Protein AF-A0A3D3SD90-F1 (afdb_monomer_lite)

Radius of gyration: 14.95 Å; chains: 1; bounding box: 35×36×36 Å

Sequence (95 aa):
DCAICSKPIFDLSGAVADKESGEPVHFECALERVTAAEILEPGEKVVYLGAGNFGVVGFKNDKDGAFVVKRRIRWEKEGEKQAWRKEISSFITKI

Secondary structure (DSSP, 8-state):
--TTT----S-TTT-EE-TTT--EE-HHHHHHHHHHHS---TTEEEEEEETTEEEEEEES-TTT--EEEEEEEE-S-TT---GGGTTGGGSS---

Structure (mmCIF, N/CA/C/O backbone):
data_AF-A0A3D3SD90-F1
#
_entry.id   AF-A0A3D3SD90-F1
#
loop_
_atom_site.group_PDB
_atom_site.id
_atom_site.type_symbol
_atom_site.label_atom_id
_atom_site.label_alt_id
_atom_site.label_comp_id
_atom_site.label_asym_id
_atom_site.label_entity_id
_atom_site.label_seq_id
_atom_site.pdbx_PDB_ins_code
_atom_site.Cartn_x
_atom_site.Cartn_y
_atom_site.Cartn_z
_atom_site.occupancy
_atom_site.B_iso_or_equiv
_atom_site.auth_seq_id
_atom_site.auth_comp_id
_atom_site.auth_asym_id
_atom_site.auth_atom_id
_atom_site.pdbx_PDB_model_num
ATOM 1 N N . ASP A 1 1 ? -4.221 -0.701 18.066 1.00 77.75 1 ASP A N 1
ATOM 2 C CA . ASP A 1 1 ? -2.778 -0.983 17.878 1.00 77.75 1 ASP A CA 1
ATOM 3 C C . ASP A 1 1 ? -2.588 -1.730 16.563 1.00 77.75 1 ASP A C 1
ATOM 5 O O . ASP A 1 1 ? -3.568 -2.249 16.048 1.00 77.75 1 ASP A O 1
ATOM 9 N N . CYS A 1 2 ? -1.387 -1.745 15.983 1.00 82.38 2 CYS A N 1
ATOM 10 C CA . CYS A 1 2 ? -1.125 -2.396 14.696 1.00 82.38 2 CYS A CA 1
ATOM 11 C C . CYS A 1 2 ? -1.202 -3.921 14.811 1.00 82.38 2 CYS A C 1
ATOM 13 O O . CYS A 1 2 ? -0.432 -4.502 15.571 1.00 82.38 2 CYS A O 1
ATOM 15 N N . ALA A 1 3 ? -2.029 -4.580 13.997 1.00 82.19 3 ALA A N 1
ATOM 16 C CA . ALA A 1 3 ? -2.148 -6.044 14.021 1.00 82.19 3 ALA A CA 1
ATOM 17 C C . ALA A 1 3 ? -0.871 -6.797 13.577 1.00 82.19 3 ALA A C 1
ATOM 19 O O . ALA A 1 3 ? -0.690 -7.955 13.937 1.00 82.19 3 ALA A O 1
ATOM 20 N N . ILE A 1 4 ? 0.048 -6.150 12.842 1.00 82.56 4 ILE A N 1
ATOM 21 C CA . ILE A 1 4 ? 1.299 -6.782 12.370 1.00 82.56 4 ILE A CA 1
ATOM 22 C C . ILE A 1 4 ? 2.444 -6.610 13.372 1.00 82.56 4 ILE A C 1
ATOM 24 O O . ILE A 1 4 ? 3.135 -7.568 13.701 1.00 82.56 4 ILE A O 1
ATOM 28 N N . CYS A 1 5 ? 2.689 -5.380 13.830 1.00 83.56 5 CYS A N 1
ATOM 29 C CA . CYS A 1 5 ? 3.846 -5.072 14.678 1.00 83.56 5 CYS A CA 1
ATOM 30 C C . CYS A 1 5 ? 3.490 -4.826 16.147 1.00 83.56 5 CYS A C 1
ATOM 32 O O . CYS A 1 5 ? 4.380 -4.517 16.936 1.00 83.56 5 CYS A O 1
ATOM 34 N N . SER A 1 6 ? 2.203 -4.900 16.504 1.00 81.94 6 SER A N 1
ATOM 35 C CA . SER A 1 6 ? 1.657 -4.624 17.843 1.00 81.94 6 SER A CA 1
ATOM 36 C C . SER A 1 6 ? 2.039 -3.259 18.426 1.00 81.94 6 SER A C 1
ATOM 38 O O . SER A 1 6 ? 1.890 -3.031 19.623 1.00 81.94 6 SER A O 1
ATOM 40 N N . LYS A 1 7 ? 2.520 -2.326 17.594 1.00 84.44 7 LYS A N 1
ATOM 41 C CA . LYS A 1 7 ? 2.824 -0.949 17.999 1.00 84.44 7 LYS A CA 1
ATOM 42 C C . LYS A 1 7 ? 1.576 -0.068 17.905 1.00 84.44 7 LYS A C 1
ATOM 44 O O . LYS A 1 7 ? 0.764 -0.285 16.999 1.00 84.44 7 LYS A O 1
ATOM 49 N N . PRO A 1 8 ? 1.435 0.948 18.769 1.00 80.88 8 PRO A N 1
ATOM 50 C CA . PRO A 1 8 ? 0.343 1.907 18.664 1.00 80.88 8 PRO A CA 1
ATOM 51 C C . PRO A 1 8 ? 0.416 2.652 17.328 1.00 80.88 8 PRO A C 1
ATOM 53 O O . PRO A 1 8 ? 1.484 3.107 16.918 1.00 80.88 8 PRO A O 1
ATOM 56 N N . ILE A 1 9 ? -0.729 2.761 16.652 1.00 80.50 9 ILE A N 1
ATOM 57 C CA . ILE A 1 9 ? -0.869 3.550 15.427 1.00 80.50 9 ILE A CA 1
ATOM 58 C C . ILE A 1 9 ? -1.261 4.958 15.854 1.00 80.50 9 ILE A C 1
ATOM 60 O O . ILE A 1 9 ? -2.386 5.180 16.294 1.00 80.50 9 ILE A O 1
ATOM 64 N N . PHE A 1 10 ? -0.328 5.898 15.738 1.00 77.44 10 PHE A N 1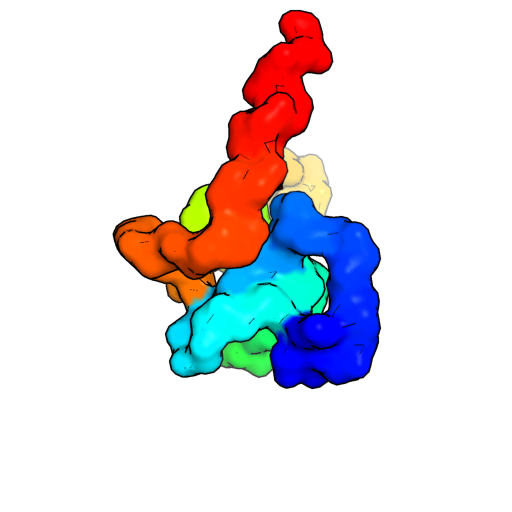
ATOM 65 C CA . PHE A 1 10 ? -0.599 7.311 16.015 1.00 77.44 10 PHE A CA 1
ATOM 66 C C . PHE A 1 10 ? -1.333 7.986 14.856 1.00 77.44 10 PHE A C 1
ATOM 68 O O . PHE A 1 10 ? -2.175 8.849 15.080 1.00 77.44 10 PHE A O 1
ATOM 75 N N . ASP A 1 11 ? -1.036 7.559 13.628 1.00 68.94 11 ASP A N 1
ATOM 76 C CA . ASP A 1 11 ? -1.617 8.103 12.407 1.00 68.94 11 ASP A CA 1
ATOM 77 C C . ASP A 1 11 ? -2.516 7.055 11.742 1.00 68.94 11 ASP A C 1
ATOM 79 O O . ASP A 1 11 ? -2.091 6.263 10.899 1.00 68.94 11 ASP A O 1
ATOM 83 N N . LEU A 1 12 ? -3.781 7.010 12.170 1.00 71.75 12 LEU A N 1
ATOM 84 C CA . LEU A 1 12 ? -4.784 6.139 11.548 1.00 71.75 12 LEU A CA 1
ATOM 85 C C . LEU A 1 12 ? -5.094 6.576 10.108 1.00 71.75 12 LEU A C 1
ATOM 87 O O . LEU A 1 12 ? -5.526 5.748 9.311 1.00 71.75 12 LEU A O 1
ATOM 91 N N . SER A 1 13 ? -4.828 7.841 9.758 1.00 68.50 13 SER A N 1
ATOM 92 C CA . SER A 1 13 ? -4.968 8.401 8.407 1.00 68.50 13 SER A CA 1
ATOM 93 C C . SER A 1 13 ? -4.162 7.663 7.350 1.00 68.50 13 SER A C 1
ATOM 95 O O . SER A 1 13 ? -4.688 7.365 6.277 1.00 68.50 13 SER A O 1
ATOM 97 N N . GLY A 1 14 ? -2.909 7.345 7.663 1.00 68.25 14 GLY A N 1
ATOM 98 C CA . GLY A 1 14 ? -2.044 6.525 6.828 1.00 68.25 14 GLY A CA 1
ATOM 99 C C . GLY A 1 14 ? -2.251 5.023 7.012 1.00 68.25 14 GLY A C 1
ATOM 100 O O . GLY A 1 14 ? -1.716 4.246 6.227 1.00 68.25 14 GLY A O 1
ATOM 101 N N . ALA A 1 15 ? -3.004 4.581 8.020 1.00 79.06 15 ALA A N 1
ATOM 102 C CA . ALA A 1 15 ? -3.184 3.160 8.287 1.00 79.06 15 ALA A CA 1
ATOM 103 C C . ALA A 1 15 ? -4.045 2.465 7.220 1.00 79.06 15 ALA A C 1
ATOM 105 O O . ALA A 1 15 ? -4.959 3.032 6.602 1.00 79.06 15 ALA A O 1
ATOM 106 N N . VAL A 1 16 ? -3.756 1.186 7.012 1.00 78.69 16 VAL A N 1
ATOM 107 C CA . VAL A 1 16 ? -4.489 0.318 6.085 1.00 78.69 16 VAL A CA 1
ATOM 108 C C . VAL A 1 16 ? -5.140 -0.816 6.861 1.00 78.69 16 VAL A C 1
ATOM 110 O O . VAL A 1 16 ? -4.666 -1.180 7.932 1.00 78.69 16 VAL A O 1
ATOM 113 N N . ALA A 1 17 ? -6.259 -1.338 6.369 1.00 78.69 17 ALA A N 1
ATOM 114 C CA . ALA A 1 17 ? -6.885 -2.503 6.976 1.00 78.69 17 ALA A CA 1
ATOM 115 C C . ALA A 1 17 ? -6.093 -3.754 6.622 1.00 78.69 17 ALA A C 1
ATOM 117 O O . ALA A 1 17 ? -5.668 -3.918 5.477 1.00 78.69 17 ALA A O 1
ATOM 118 N N . ASP A 1 18 ? -5.909 -4.641 7.588 1.00 78.88 18 ASP A N 1
ATOM 119 C CA . ASP A 1 18 ? -5.440 -5.985 7.309 1.00 78.88 18 ASP A CA 1
ATOM 120 C C . ASP A 1 18 ? -6.470 -6.740 6.452 1.00 78.88 18 ASP A C 1
ATOM 122 O O . ASP A 1 18 ? -7.679 -6.625 6.662 1.00 78.88 18 ASP A O 1
ATOM 126 N N . LYS A 1 19 ? -5.998 -7.510 5.466 1.00 70.44 19 LYS A N 1
ATOM 127 C CA . LYS A 1 19 ? -6.869 -8.245 4.536 1.00 70.44 19 LYS A CA 1
ATOM 128 C C . LYS A 1 19 ? -7.571 -9.441 5.196 1.00 70.44 19 LYS A C 1
ATOM 130 O O . LYS A 1 19 ? -8.602 -9.881 4.688 1.00 70.44 19 LYS A O 1
ATOM 135 N N . GLU A 1 20 ? -6.998 -9.997 6.261 1.00 68.56 20 GLU A N 1
ATOM 136 C CA . GLU A 1 20 ? -7.490 -11.196 6.945 1.00 68.56 20 GLU A CA 1
ATOM 137 C C . GLU A 1 20 ? -8.384 -10.825 8.135 1.00 68.56 20 GLU A C 1
ATOM 139 O O . GLU A 1 20 ? -9.495 -11.341 8.243 1.00 68.56 20 GLU A O 1
ATOM 144 N N . SER A 1 21 ? -7.937 -9.891 8.980 1.00 70.69 21 SER A N 1
ATOM 145 C CA . SER A 1 21 ? -8.660 -9.474 10.192 1.00 70.69 21 SER A CA 1
ATOM 146 C C . SER A 1 21 ? -9.476 -8.186 10.037 1.00 70.69 21 SER A C 1
ATOM 148 O O . SER A 1 21 ? -10.382 -7.938 10.830 1.00 70.69 21 SER A O 1
ATOM 150 N N . GLY A 1 22 ? -9.164 -7.321 9.066 1.00 72.81 22 GLY A N 1
ATOM 151 C CA . GLY A 1 22 ? -9.780 -5.990 8.951 1.00 72.81 22 GLY A CA 1
ATOM 152 C C . GLY A 1 22 ? -9.274 -4.954 9.968 1.00 72.81 22 GLY A C 1
ATOM 153 O O . GLY A 1 22 ? -9.689 -3.792 9.952 1.00 72.81 22 GLY A O 1
ATOM 154 N N . GLU A 1 23 ? -8.356 -5.353 10.845 1.00 78.88 23 GLU A N 1
ATOM 155 C CA . GLU A 1 23 ? -7.758 -4.500 11.869 1.00 78.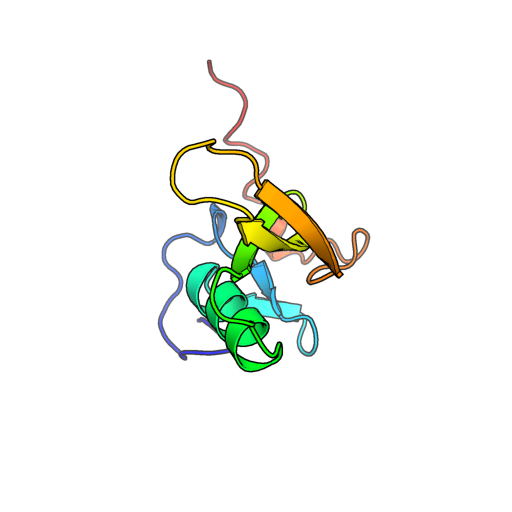88 23 GLU A CA 1
ATOM 156 C C . GLU A 1 23 ? -6.823 -3.445 11.261 1.00 78.88 23 GLU A C 1
ATOM 158 O O . GLU A 1 23 ? -6.239 -3.669 10.198 1.00 78.88 23 GLU A O 1
ATOM 163 N N . PRO A 1 24 ? -6.651 -2.282 11.911 1.00 79.88 24 PRO A N 1
ATOM 164 C CA . PRO A 1 24 ? -5.742 -1.262 11.418 1.00 79.88 24 PRO A CA 1
ATOM 165 C C . PRO A 1 24 ? -4.294 -1.748 11.541 1.00 79.88 24 PRO A C 1
ATOM 167 O O . PRO A 1 24 ? -3.835 -2.182 12.600 1.00 79.88 24 PRO A O 1
ATOM 170 N N . VAL A 1 25 ? -3.548 -1.635 10.450 1.00 83.94 25 VAL A N 1
ATOM 171 C CA . VAL A 1 25 ? -2.113 -1.903 10.391 1.00 83.94 25 VAL A CA 1
ATOM 172 C C . VAL A 1 25 ? -1.383 -0.697 9.822 1.00 83.94 25 VAL A C 1
ATOM 174 O O . VAL A 1 25 ? -1.929 0.084 9.038 1.00 83.94 25 VAL A O 1
ATOM 177 N N . HIS A 1 26 ? -0.121 -0.532 10.214 1.00 86.38 26 HIS A N 1
ATOM 178 C CA . HIS A 1 26 ? 0.723 0.488 9.607 1.00 86.38 26 HIS A CA 1
ATOM 179 C C . HIS A 1 26 ? 0.861 0.227 8.107 1.00 86.38 26 HIS A C 1
ATOM 181 O O . HIS A 1 26 ? 1.049 -0.914 7.680 1.00 86.38 26 HIS A O 1
ATOM 187 N N . PHE A 1 27 ? 0.836 1.303 7.325 1.00 81.31 27 PHE A N 1
ATOM 188 C CA . PHE A 1 27 ? 1.118 1.263 5.896 1.00 81.31 27 PHE A CA 1
ATOM 189 C C . PHE A 1 27 ? 2.433 0.546 5.580 1.00 81.31 27 PHE A C 1
ATOM 191 O O . PHE A 1 27 ? 2.482 -0.313 4.706 1.00 81.31 27 PHE A O 1
ATOM 198 N N . GLU A 1 28 ? 3.483 0.873 6.335 1.00 82.62 28 GLU A N 1
ATOM 199 C CA . GLU A 1 28 ? 4.808 0.267 6.204 1.00 82.62 28 GLU A CA 1
ATOM 200 C C . GLU A 1 28 ? 4.758 -1.236 6.485 1.00 82.62 28 GLU A C 1
ATOM 202 O O . GLU A 1 28 ? 5.273 -2.023 5.699 1.00 82.62 28 GLU A O 1
ATOM 207 N N . CYS A 1 29 ? 4.051 -1.656 7.539 1.00 86.06 29 CYS A N 1
ATOM 208 C CA . CYS A 1 29 ? 3.899 -3.073 7.862 1.00 86.06 29 CYS A CA 1
ATOM 209 C C . CYS A 1 29 ? 3.142 -3.837 6.772 1.00 86.06 29 CYS A C 1
ATOM 211 O O . CYS A 1 29 ? 3.529 -4.951 6.434 1.00 86.06 29 CYS A O 1
ATOM 213 N N . ALA A 1 30 ? 2.083 -3.255 6.207 1.00 83.81 30 ALA A N 1
ATOM 214 C CA . ALA A 1 30 ? 1.378 -3.861 5.082 1.00 83.81 30 ALA A CA 1
ATOM 215 C C . ALA A 1 30 ? 2.269 -3.935 3.834 1.00 83.81 30 ALA A C 1
ATOM 217 O O . ALA A 1 30 ? 2.315 -4.973 3.179 1.00 83.81 30 ALA A O 1
ATOM 218 N N . LEU A 1 31 ? 3.029 -2.877 3.534 1.00 83.81 31 LEU A N 1
ATOM 219 C CA . LEU A 1 31 ? 3.986 -2.858 2.427 1.00 83.81 31 LEU A CA 1
ATOM 220 C C . LEU A 1 31 ? 5.045 -3.955 2.583 1.00 83.81 31 LEU A C 1
ATOM 222 O O . LEU A 1 31 ? 5.299 -4.698 1.634 1.00 83.81 31 LEU A O 1
ATOM 226 N N . GLU A 1 32 ? 5.637 -4.083 3.769 1.00 85.44 32 GLU A N 1
ATOM 227 C CA . GLU A 1 32 ? 6.599 -5.139 4.085 1.00 85.44 32 GLU A CA 1
ATOM 228 C C . GLU A 1 32 ? 5.956 -6.520 4.006 1.00 85.44 32 GLU A C 1
ATOM 230 O O . GLU A 1 32 ? 6.549 -7.439 3.453 1.00 85.44 32 GLU A O 1
ATOM 235 N N . ARG A 1 33 ? 4.718 -6.673 4.483 1.00 85.38 33 ARG A N 1
ATOM 236 C CA . ARG A 1 33 ? 3.984 -7.940 4.417 1.00 85.38 33 ARG A CA 1
ATOM 237 C C . ARG A 1 33 ? 3.726 -8.370 2.977 1.00 85.38 33 ARG A C 1
ATOM 239 O O . ARG A 1 33 ? 3.929 -9.537 2.657 1.00 85.38 33 ARG A O 1
ATOM 246 N N . VAL A 1 34 ? 3.325 -7.440 2.111 1.00 84.19 34 VAL A N 1
ATOM 247 C CA . VAL A 1 34 ? 3.160 -7.677 0.668 1.00 84.19 34 VAL A CA 1
ATOM 248 C C . VAL A 1 34 ? 4.503 -8.004 0.024 1.00 84.19 34 VAL A C 1
ATOM 250 O O . VAL A 1 34 ? 4.594 -8.943 -0.757 1.00 84.19 34 VAL A O 1
ATOM 253 N N . THR A 1 35 ? 5.550 -7.267 0.387 1.00 84.94 35 THR A N 1
ATOM 254 C CA . THR A 1 35 ? 6.916 -7.479 -0.109 1.00 84.94 35 THR A CA 1
ATOM 255 C C . THR A 1 35 ? 7.483 -8.831 0.310 1.00 84.94 35 THR A C 1
ATOM 257 O O . THR A 1 35 ? 8.181 -9.455 -0.470 1.00 84.94 35 THR A O 1
ATOM 260 N N . ALA A 1 36 ? 7.175 -9.297 1.519 1.00 84.56 36 ALA A N 1
ATOM 261 C CA . ALA A 1 36 ? 7.607 -10.591 2.034 1.00 84.56 36 ALA A CA 1
ATOM 262 C C . ALA A 1 36 ? 6.763 -11.756 1.492 1.00 84.56 36 ALA A C 1
ATOM 264 O O . ALA A 1 36 ? 7.243 -12.885 1.434 1.00 84.56 36 ALA A O 1
ATOM 265 N N . ALA A 1 37 ? 5.500 -11.501 1.139 1.00 84.25 37 ALA A N 1
ATOM 266 C CA . ALA A 1 37 ? 4.623 -12.489 0.515 1.00 84.25 37 ALA A CA 1
ATOM 267 C C . ALA A 1 37 ? 4.911 -12.663 -0.985 1.00 84.25 37 ALA A C 1
ATOM 269 O O . ALA A 1 37 ? 4.719 -13.753 -1.522 1.00 84.25 37 ALA A O 1
ATOM 270 N N . GLU A 1 38 ? 5.366 -11.606 -1.658 1.00 79.62 38 GLU A N 1
ATOM 271 C CA . GLU A 1 38 ? 5.763 -11.645 -3.061 1.00 79.62 38 GLU A CA 1
ATOM 272 C C . GLU A 1 38 ? 7.254 -11.944 -3.223 1.00 79.62 38 GLU A C 1
ATOM 274 O O . GLU A 1 38 ? 8.096 -11.542 -2.429 1.00 79.62 38 GLU A O 1
ATOM 279 N N . ILE A 1 39 ? 7.599 -12.621 -4.314 1.00 78.19 39 ILE A N 1
ATOM 280 C CA . ILE A 1 39 ? 8.993 -12.840 -4.695 1.00 78.19 39 ILE A CA 1
ATOM 281 C C . ILE A 1 39 ? 9.378 -11.705 -5.637 1.00 78.19 39 ILE A C 1
ATOM 283 O O . ILE A 1 39 ? 8.927 -11.683 -6.780 1.00 78.19 39 ILE A O 1
ATOM 287 N N . LEU A 1 40 ? 10.177 -10.762 -5.142 1.00 80.56 40 LEU A N 1
ATOM 288 C CA . LEU A 1 40 ? 10.740 -9.687 -5.955 1.00 80.56 40 LEU A CA 1
ATOM 289 C C . LEU A 1 40 ? 12.005 -10.173 -6.672 1.00 80.56 40 LEU A C 1
ATOM 291 O O . LEU A 1 40 ? 12.955 -10.638 -6.041 1.00 80.56 40 LEU A O 1
ATOM 295 N N . GLU A 1 41 ? 12.030 -10.031 -7.990 1.00 79.25 41 GLU A N 1
ATOM 296 C CA . GLU A 1 41 ? 13.222 -10.194 -8.818 1.00 79.25 41 GLU A CA 1
ATOM 297 C C . GLU A 1 41 ? 14.171 -8.983 -8.658 1.00 79.25 41 GLU A C 1
ATOM 299 O O . GLU A 1 41 ? 13.733 -7.877 -8.315 1.00 79.25 41 GLU A O 1
ATOM 304 N N . PRO A 1 42 ? 15.484 -9.132 -8.920 1.00 75.00 42 PRO A N 1
ATOM 305 C CA . PRO A 1 42 ? 16.408 -8.000 -8.918 1.00 75.00 42 PRO A CA 1
ATOM 306 C C . PRO A 1 42 ? 15.977 -6.932 -9.937 1.00 75.00 42 PRO A C 1
ATOM 308 O O . PRO A 1 42 ? 15.965 -7.170 -11.143 1.00 75.00 42 PRO A O 1
ATOM 311 N N . GLY A 1 43 ? 15.622 -5.746 -9.430 1.00 78.62 43 GLY A N 1
ATOM 312 C CA . GLY A 1 43 ? 15.049 -4.640 -10.208 1.00 78.62 43 GLY A CA 1
ATOM 313 C C . GLY A 1 43 ? 13.550 -4.427 -9.983 1.00 78.62 43 GLY A C 1
ATOM 314 O O . GLY A 1 43 ? 12.982 -3.480 -10.524 1.00 78.62 43 GLY A O 1
ATOM 315 N N . GLU A 1 44 ? 12.897 -5.258 -9.172 1.00 84.62 44 GLU A N 1
ATOM 316 C CA . GLU A 1 44 ? 11.502 -5.081 -8.781 1.00 84.62 44 GLU A CA 1
ATOM 317 C C . GLU A 1 44 ? 11.355 -4.406 -7.418 1.00 84.62 44 GLU A C 1
ATOM 319 O O . GLU A 1 44 ? 12.187 -4.544 -6.520 1.00 84.62 44 GLU A O 1
ATOM 324 N N . LYS A 1 45 ? 10.261 -3.663 -7.256 1.00 83.94 45 LYS A N 1
ATOM 325 C CA . LYS A 1 45 ? 9.912 -2.979 -6.016 1.00 83.94 45 LYS A CA 1
ATOM 326 C C . LYS A 1 45 ? 8.406 -3.013 -5.809 1.00 83.94 45 LYS A C 1
ATOM 328 O O . LYS A 1 45 ? 7.647 -2.791 -6.752 1.00 83.94 45 LYS A O 1
ATOM 333 N N . VAL A 1 46 ? 7.958 -3.248 -4.578 1.00 86.75 46 VAL A N 1
ATOM 334 C CA . VAL A 1 46 ? 6.551 -3.033 -4.224 1.00 86.75 46 VAL A CA 1
ATOM 335 C C . VAL A 1 46 ? 6.327 -1.544 -3.990 1.00 86.75 46 VAL A C 1
ATOM 337 O O . VAL A 1 46 ? 7.083 -0.887 -3.275 1.00 86.75 46 VAL A O 1
ATOM 340 N N . VAL A 1 47 ? 5.279 -1.010 -4.599 1.00 84.06 47 VAL A N 1
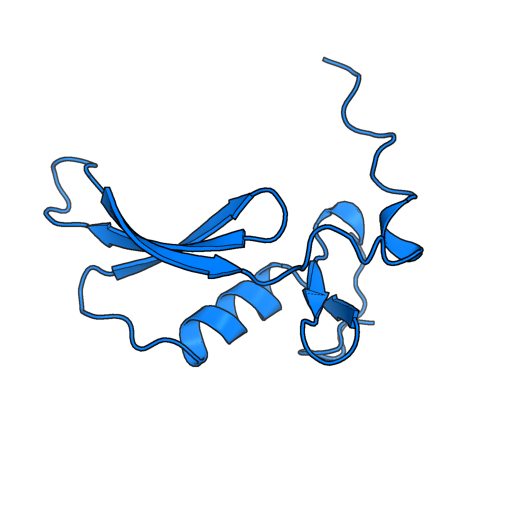ATOM 341 C CA . VAL A 1 47 ? 4.811 0.363 -4.430 1.00 84.06 47 VAL A CA 1
ATOM 342 C C . VAL A 1 47 ? 3.324 0.359 -4.125 1.00 84.06 47 VAL A C 1
ATOM 344 O O . VAL A 1 47 ? 2.588 -0.553 -4.501 1.00 84.06 47 VAL A O 1
ATOM 347 N N . TYR A 1 48 ? 2.859 1.400 -3.455 1.00 82.75 48 TYR A N 1
ATOM 348 C CA . TYR A 1 48 ? 1.436 1.599 -3.249 1.00 82.75 48 TYR A CA 1
ATOM 349 C C . TYR A 1 48 ? 0.850 2.402 -4.404 1.00 82.75 48 TYR A C 1
ATOM 351 O O . TYR A 1 48 ? 1.313 3.498 -4.709 1.00 82.75 48 TYR A O 1
ATOM 359 N N . LEU A 1 49 ? -0.164 1.839 -5.054 1.00 80.50 49 LEU A N 1
ATOM 360 C CA . LEU A 1 49 ? -0.846 2.445 -6.196 1.00 80.50 49 LEU A CA 1
ATOM 361 C C . LEU A 1 49 ? -2.009 3.355 -5.770 1.00 80.50 49 LEU A C 1
ATOM 363 O O . LEU A 1 49 ? -2.553 4.067 -6.609 1.00 80.50 49 LEU A O 1
ATOM 367 N N . GLY A 1 50 ? -2.391 3.342 -4.489 1.00 70.62 50 GLY A N 1
ATOM 368 C CA . GLY A 1 50 ? -3.534 4.095 -3.973 1.00 70.62 50 GLY A CA 1
ATOM 369 C C . GLY A 1 50 ? -4.802 3.253 -3.808 1.00 70.62 50 GLY A C 1
ATOM 370 O O . GLY A 1 50 ? -4.902 2.124 -4.295 1.00 70.62 50 GLY A O 1
ATOM 371 N N . ALA A 1 51 ? -5.781 3.816 -3.089 1.00 66.69 51 ALA A N 1
ATOM 372 C CA . ALA A 1 51 ? -7.096 3.210 -2.839 1.00 66.69 51 ALA A CA 1
ATOM 373 C C . ALA A 1 51 ? -7.043 1.772 -2.268 1.00 66.69 51 ALA A C 1
ATOM 375 O O . ALA A 1 51 ? -7.860 0.925 -2.619 1.00 66.69 51 ALA A O 1
ATOM 376 N N . GLY A 1 52 ? -6.049 1.477 -1.424 1.00 71.44 52 GLY A N 1
ATOM 377 C CA . GLY A 1 52 ? -5.861 0.156 -0.822 1.00 71.44 52 GLY A CA 1
ATOM 378 C C . GLY A 1 52 ? -5.255 -0.889 -1.759 1.00 71.44 52 GLY A C 1
ATOM 379 O O . GLY A 1 52 ? -5.411 -2.091 -1.540 1.00 71.44 52 GLY A O 1
ATOM 380 N N . ASN A 1 53 ? -4.574 -0.458 -2.824 1.00 79.81 53 ASN A N 1
ATOM 381 C CA . ASN 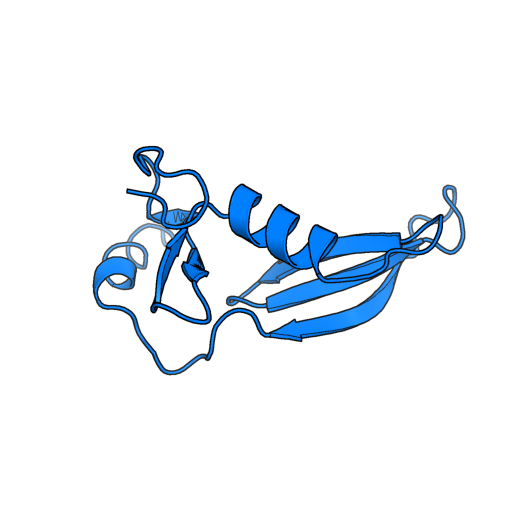A 1 53 ? -3.915 -1.349 -3.773 1.00 79.81 53 ASN A CA 1
ATOM 382 C C . ASN A 1 53 ? -2.403 -1.157 -3.731 1.00 79.81 53 ASN A C 1
ATOM 384 O O . ASN A 1 53 ? -1.893 -0.048 -3.889 1.00 79.81 53 ASN A O 1
ATOM 388 N N . PHE A 1 54 ? -1.688 -2.264 -3.594 1.00 86.81 54 PHE A N 1
ATOM 389 C CA . PHE A 1 54 ? -0.251 -2.335 -3.807 1.00 86.81 54 PHE A CA 1
ATOM 390 C C . PHE A 1 54 ? 0.022 -2.820 -5.230 1.00 86.81 54 PHE A C 1
ATOM 392 O O . PHE A 1 54 ? -0.851 -3.354 -5.916 1.00 86.81 54 PHE A O 1
ATOM 399 N N . GLY A 1 55 ? 1.234 -2.619 -5.712 1.00 85.38 55 GLY A N 1
ATOM 400 C CA . GLY A 1 55 ? 1.665 -3.096 -7.010 1.00 85.38 55 GLY A CA 1
ATOM 401 C C . GLY A 1 55 ? 3.151 -3.372 -7.013 1.00 85.38 55 GLY A C 1
ATOM 402 O O . GLY A 1 55 ? 3.917 -2.683 -6.352 1.00 85.38 55 GLY A O 1
ATOM 403 N N . VAL A 1 56 ? 3.555 -4.382 -7.769 1.00 87.88 56 VAL A N 1
ATOM 404 C CA . VAL A 1 56 ? 4.964 -4.659 -8.031 1.00 87.88 56 VAL A CA 1
ATOM 405 C C . VAL A 1 56 ? 5.334 -3.929 -9.309 1.00 87.88 56 VAL A C 1
ATOM 407 O O . VAL A 1 56 ? 4.731 -4.166 -10.363 1.00 87.88 56 VAL A O 1
ATOM 410 N N . VAL A 1 57 ? 6.306 -3.031 -9.213 1.00 86.69 57 VAL A N 1
ATOM 411 C CA . VAL A 1 57 ? 6.898 -2.339 -10.352 1.00 86.69 57 VAL A CA 1
ATOM 412 C C . VAL A 1 57 ? 8.284 -2.898 -10.635 1.00 86.69 57 VAL A C 1
ATOM 414 O O . VAL A 1 57 ? 9.076 -3.082 -9.720 1.00 86.69 57 VAL A O 1
ATOM 417 N N . GLY A 1 58 ? 8.574 -3.175 -11.901 1.00 84.50 58 GLY A N 1
ATOM 418 C CA . GLY A 1 58 ? 9.904 -3.540 -12.374 1.00 84.50 58 GLY A CA 1
ATOM 419 C C . GLY A 1 58 ? 10.578 -2.344 -13.032 1.00 84.50 58 GLY A C 1
ATOM 420 O O . GLY A 1 58 ? 10.008 -1.741 -13.944 1.00 84.50 58 GLY A O 1
ATOM 421 N N . PHE A 1 59 ? 11.789 -2.016 -12.599 1.00 77.56 59 PHE A N 1
ATOM 422 C CA . PHE A 1 59 ? 12.656 -1.043 -13.249 1.00 77.56 59 PHE A CA 1
ATOM 423 C C . PHE A 1 59 ? 13.493 -1.775 -14.290 1.00 77.56 59 PHE A C 1
ATOM 425 O O . PHE A 1 59 ? 14.336 -2.607 -13.967 1.00 77.56 59 PHE A O 1
ATOM 432 N N . LYS A 1 60 ? 13.235 -1.489 -15.568 1.00 67.69 60 LYS A N 1
ATOM 433 C CA . LYS A 1 60 ? 13.960 -2.137 -16.670 1.00 67.69 60 LYS A CA 1
ATOM 434 C C . LYS A 1 60 ? 15.360 -1.544 -16.856 1.00 67.69 60 LYS A C 1
ATOM 436 O O . LYS A 1 60 ? 16.229 -2.204 -17.415 1.00 67.69 60 LYS A O 1
ATOM 441 N N . ASN A 1 61 ? 15.567 -0.305 -16.406 1.00 62.78 61 ASN A N 1
ATOM 442 C CA . ASN A 1 61 ? 16.853 0.376 -16.443 1.00 62.78 61 ASN A CA 1
ATOM 443 C C . ASN A 1 61 ? 16.866 1.526 -15.421 1.00 62.78 61 ASN A C 1
ATOM 445 O O . ASN A 1 61 ? 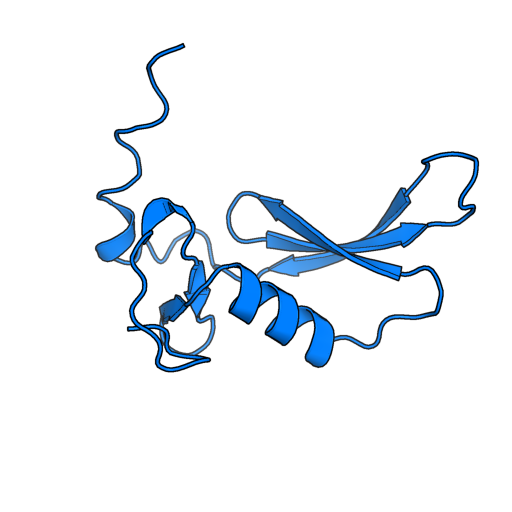15.986 2.383 -15.460 1.00 62.78 61 ASN A O 1
ATOM 449 N N . ASP A 1 62 ? 17.874 1.575 -14.549 1.00 59.53 62 ASP A N 1
ATOM 450 C CA . ASP A 1 62 ? 18.018 2.592 -13.485 1.00 59.53 62 ASP A CA 1
ATOM 451 C C . ASP A 1 62 ? 18.090 4.035 -14.042 1.00 59.53 62 ASP A C 1
ATOM 453 O O . ASP A 1 62 ? 17.741 5.003 -13.376 1.00 59.53 62 ASP A O 1
ATOM 457 N N . LYS A 1 63 ? 18.480 4.177 -15.318 1.00 60.09 63 LYS A N 1
ATOM 458 C CA . LYS A 1 63 ? 18.719 5.465 -15.988 1.00 60.09 63 LYS A CA 1
ATOM 459 C C . LYS A 1 63 ? 17.505 6.110 -16.657 1.00 60.09 63 LYS A C 1
ATOM 461 O O . LYS A 1 63 ? 17.570 7.297 -16.955 1.00 60.09 63 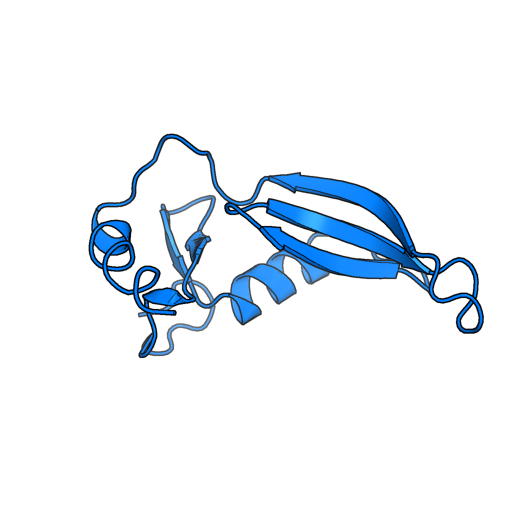LYS A O 1
ATOM 466 N N . ASP A 1 64 ? 16.445 5.354 -16.938 1.00 60.81 64 ASP A N 1
ATOM 467 C CA . ASP A 1 64 ? 15.336 5.840 -17.780 1.00 60.81 64 ASP A CA 1
ATOM 468 C C . ASP A 1 64 ? 14.115 6.279 -16.956 1.00 60.81 64 ASP A C 1
ATOM 470 O O . ASP A 1 64 ? 13.183 6.878 -17.478 1.00 60.81 64 ASP A O 1
ATOM 474 N N . GLY A 1 65 ? 14.079 5.956 -15.656 1.00 65.44 65 GLY A N 1
ATOM 475 C CA . GLY A 1 65 ? 12.916 6.211 -14.795 1.00 65.44 65 GLY A CA 1
ATOM 476 C C . GLY A 1 65 ? 11.649 5.439 -15.201 1.00 65.44 65 GLY A C 1
ATOM 477 O O . GLY A 1 65 ? 10.656 5.467 -14.476 1.00 65.44 65 GLY A O 1
ATOM 478 N N . ALA A 1 66 ? 11.678 4.719 -16.326 1.00 72.31 66 ALA A N 1
ATOM 479 C CA . ALA A 1 66 ? 10.598 3.884 -16.808 1.00 72.31 66 ALA A CA 1
ATOM 480 C C . ALA A 1 66 ? 10.454 2.641 -15.923 1.00 72.31 66 ALA A C 1
ATOM 482 O O . ALA A 1 66 ? 11.265 1.709 -15.948 1.00 72.31 66 ALA A O 1
ATOM 483 N N . PHE A 1 67 ? 9.374 2.630 -15.151 1.00 78.69 67 PHE A N 1
ATOM 484 C CA . PHE A 1 67 ? 8.930 1.471 -14.399 1.00 78.69 67 PHE A CA 1
ATOM 485 C C . PHE A 1 67 ? 7.709 0.851 -15.074 1.00 78.69 67 PHE A C 1
ATOM 487 O O . PHE A 1 67 ? 6.858 1.542 -15.635 1.00 78.69 67 PHE A O 1
ATOM 494 N N . VAL A 1 68 ? 7.606 -0.473 -15.007 1.00 81.50 68 VAL A N 1
ATOM 495 C CA . VAL A 1 68 ? 6.434 -1.210 -15.483 1.00 81.50 68 VAL A CA 1
ATOM 496 C C . VAL A 1 68 ? 5.734 -1.859 -14.304 1.00 81.50 68 VAL A C 1
ATOM 498 O O . VAL A 1 68 ? 6.357 -2.576 -13.529 1.00 81.50 68 VAL A O 1
ATOM 501 N N . VAL A 1 69 ? 4.431 -1.628 -14.157 1.00 83.75 69 VAL A N 1
ATOM 502 C CA . VAL A 1 69 ? 3.627 -2.337 -13.154 1.00 83.75 69 VAL A CA 1
ATOM 503 C C . VAL A 1 69 ? 3.448 -3.776 -13.638 1.00 83.75 69 VAL A C 1
ATOM 505 O O . VAL A 1 69 ? 2.614 -4.035 -14.504 1.00 83.75 69 VAL A O 1
ATOM 508 N N . LYS A 1 70 ? 4.242 -4.710 -13.106 1.00 82.50 70 LYS A N 1
ATOM 509 C CA . LYS A 1 70 ? 4.157 -6.138 -13.453 1.00 82.50 70 LYS A CA 1
ATOM 510 C C . LYS A 1 70 ? 2.973 -6.805 -12.767 1.00 82.50 70 LYS A C 1
ATOM 512 O O . LYS A 1 70 ? 2.336 -7.675 -13.355 1.00 82.50 70 LYS A O 1
ATOM 517 N N . ARG A 1 71 ? 2.651 -6.388 -11.538 1.00 83.31 71 ARG A N 1
ATOM 518 C CA . ARG A 1 71 ? 1.536 -6.941 -10.758 1.00 83.31 71 ARG A CA 1
ATOM 519 C C . ARG A 1 71 ? 0.792 -5.867 -9.988 1.00 83.31 71 ARG A C 1
ATOM 521 O O . ARG A 1 71 ? 1.383 -4.896 -9.528 1.00 83.31 71 ARG A O 1
ATOM 528 N N . ARG A 1 72 ? -0.512 -6.076 -9.810 1.00 83.75 72 ARG A N 1
ATOM 529 C CA . ARG A 1 72 ? -1.361 -5.299 -8.903 1.00 83.75 72 ARG A CA 1
ATOM 530 C C . ARG A 1 72 ? -1.907 -6.236 -7.840 1.00 83.75 72 ARG A C 1
ATOM 532 O O . ARG A 1 72 ? -2.487 -7.268 -8.162 1.00 83.75 72 ARG A O 1
ATOM 539 N N . ILE A 1 73 ? -1.711 -5.861 -6.590 1.00 81.50 73 ILE A N 1
ATOM 540 C CA . ILE A 1 73 ? -2.065 -6.630 -5.407 1.00 81.50 73 ILE A CA 1
ATOM 541 C C . ILE A 1 73 ? -3.132 -5.836 -4.677 1.00 81.50 73 ILE A C 1
ATOM 543 O O . ILE A 1 73 ? -2.874 -4.799 -4.064 1.00 81.50 73 ILE A O 1
ATOM 547 N N . ARG A 1 74 ? -4.363 -6.326 -4.771 1.00 76.88 74 ARG A N 1
ATOM 548 C CA . ARG A 1 74 ? -5.480 -5.756 -4.030 1.00 76.88 74 ARG A CA 1
ATOM 549 C C . ARG A 1 74 ? -5.335 -6.146 -2.564 1.00 76.88 74 ARG A C 1
ATOM 551 O O . ARG A 1 74 ? -5.519 -7.316 -2.224 1.00 76.88 74 ARG A O 1
ATOM 558 N N . TRP A 1 75 ? -4.980 -5.174 -1.733 1.00 75.75 75 TRP A N 1
ATOM 559 C CA . TRP A 1 75 ? -4.841 -5.367 -0.294 1.00 75.75 75 TRP A CA 1
ATOM 560 C C . TRP A 1 75 ? -6.174 -5.127 0.400 1.00 75.75 75 TRP A C 1
ATOM 562 O O . TRP A 1 75 ? -6.649 -5.996 1.123 1.00 75.75 75 TRP A O 1
ATOM 572 N N . GLU A 1 76 ? -6.857 -4.035 0.057 1.00 67.00 76 GLU A N 1
ATOM 573 C CA . GLU A 1 76 ? -8.160 -3.701 0.627 1.00 67.00 76 GLU A CA 1
ATOM 574 C C . GLU A 1 76 ? -9.279 -3.930 -0.392 1.00 67.00 76 GLU A C 1
ATOM 576 O O . GLU A 1 76 ? -9.192 -3.555 -1.569 1.00 67.00 76 GLU A O 1
ATOM 581 N N . LYS A 1 77 ? -10.369 -4.557 0.054 1.00 54.47 77 LYS A N 1
ATOM 582 C CA . LYS A 1 77 ? -11.605 -4.611 -0.725 1.00 54.47 77 LYS A CA 1
ATOM 583 C C . LYS A 1 77 ? -12.361 -3.304 -0.527 1.00 54.47 77 LYS A C 1
ATOM 585 O O . LYS A 1 77 ? -12.891 -3.029 0.545 1.00 54.47 77 LYS A O 1
ATOM 590 N N . GLU A 1 78 ? -12.441 -2.519 -1.595 1.00 45.69 78 GLU A N 1
ATOM 591 C CA . GLU A 1 78 ? -13.367 -1.393 -1.688 1.00 45.69 78 GLU A CA 1
ATOM 592 C C . GLU A 1 78 ? -14.796 -1.910 -1.442 1.00 45.69 78 GLU A C 1
ATOM 594 O O . GLU A 1 78 ? -15.334 -2.671 -2.245 1.00 45.69 78 GLU A O 1
ATOM 599 N N . GLY A 1 79 ? -15.359 -1.586 -0.276 1.00 44.00 79 GLY A N 1
ATOM 600 C CA . GLY A 1 79 ? -16.665 -2.084 0.169 1.00 44.00 79 GLY A CA 1
ATOM 601 C C . GLY A 1 79 ? -16.722 -2.367 1.668 1.00 44.00 79 GLY A C 1
ATOM 602 O O . GLY A 1 79 ? -17.709 -2.022 2.315 1.00 44.00 79 GLY A O 1
ATOM 603 N N . GLU A 1 80 ? -15.633 -2.864 2.256 1.00 50.53 80 GLU A N 1
ATOM 604 C CA . GLU A 1 80 ? -15.484 -2.918 3.711 1.00 50.53 80 GLU A CA 1
ATOM 605 C C . GLU A 1 80 ? -14.985 -1.557 4.185 1.00 50.53 80 GLU A C 1
ATOM 607 O O . GLU A 1 80 ? -13.804 -1.337 4.443 1.00 50.53 80 GLU A O 1
ATOM 612 N N . LYS A 1 81 ? -15.910 -0.590 4.236 1.00 47.31 81 LYS A N 1
ATOM 613 C CA . LYS A 1 81 ? -15.702 0.681 4.936 1.00 47.31 81 LYS A CA 1
ATOM 614 C C . LYS A 1 81 ? -15.571 0.374 6.423 1.00 47.31 81 LYS A C 1
ATOM 616 O O . LYS A 1 81 ? -16.522 0.533 7.185 1.00 47.31 81 LYS A O 1
ATOM 621 N N . GLN A 1 82 ? -14.395 -0.107 6.800 1.00 54.50 82 GLN A N 1
ATOM 622 C CA . GLN A 1 82 ? -13.986 -0.301 8.173 1.00 54.50 82 GLN A CA 1
ATOM 623 C C . GLN A 1 82 ? -14.284 0.990 8.940 1.00 54.50 82 GLN A C 1
ATOM 625 O O . GLN A 1 82 ? -13.918 2.083 8.497 1.00 54.50 82 GLN A O 1
ATOM 630 N N . ALA A 1 83 ? -15.033 0.880 10.038 1.00 53.91 83 ALA A N 1
ATOM 631 C CA . ALA A 1 83 ? -15.627 2.031 10.718 1.00 53.91 83 ALA A CA 1
ATOM 632 C C . ALA A 1 83 ? -14.579 3.082 11.126 1.00 53.91 83 ALA A C 1
ATOM 634 O O . ALA A 1 83 ? -14.855 4.278 11.045 1.00 53.91 83 ALA A O 1
ATOM 635 N N . TRP A 1 84 ? -13.358 2.635 11.441 1.00 61.75 84 TRP A N 1
ATOM 636 C CA . TRP A 1 84 ? -12.214 3.470 11.814 1.00 61.75 84 TRP A CA 1
ATOM 637 C C . TRP A 1 84 ? -11.706 4.385 10.689 1.00 61.75 84 TRP A C 1
ATOM 639 O O . TRP A 1 84 ? -11.027 5.372 10.949 1.00 61.75 84 TRP A O 1
ATOM 649 N N . ARG A 1 85 ? -12.066 4.109 9.430 1.00 54.25 85 ARG A N 1
ATOM 650 C CA . ARG A 1 85 ? -11.619 4.890 8.270 1.00 54.25 85 ARG A CA 1
ATOM 651 C C . ARG A 1 85 ? -12.499 6.088 7.929 1.00 54.25 85 ARG A C 1
ATOM 653 O O . ARG A 1 85 ? -12.087 6.955 7.158 1.00 54.25 85 ARG A O 1
ATOM 660 N N . LYS A 1 86 ? -13.713 6.156 8.489 1.00 48.22 86 LYS A N 1
ATOM 661 C CA . LYS A 1 86 ? -14.648 7.267 8.244 1.00 48.22 86 LYS A CA 1
ATOM 662 C C . LYS A 1 86 ? -14.146 8.606 8.792 1.00 48.22 86 LYS A C 1
ATOM 664 O O . LYS A 1 86 ? -14.526 9.635 8.246 1.00 48.22 86 LYS A O 1
ATOM 669 N N . GLU A 1 87 ? -13.279 8.605 9.802 1.00 47.34 87 GLU A N 1
ATOM 670 C CA . GLU A 1 87 ? -12.758 9.838 10.415 1.00 47.34 87 GLU A CA 1
ATOM 671 C C . GLU A 1 87 ? -11.704 10.568 9.565 1.00 47.34 87 GLU A C 1
ATOM 673 O O . GLU A 1 87 ? -11.468 11.757 9.756 1.00 47.34 87 GLU A O 1
ATOM 678 N N . ILE A 1 88 ? -11.111 9.906 8.568 1.00 49.69 88 ILE A N 1
ATOM 679 C CA . ILE A 1 88 ? -9.937 10.432 7.848 1.00 49.69 88 ILE A CA 1
ATOM 680 C C . ILE A 1 88 ? -10.330 11.265 6.618 1.00 49.69 88 ILE A C 1
ATOM 682 O O . ILE A 1 88 ? -9.602 12.166 6.198 1.00 49.69 88 ILE A O 1
ATOM 686 N N . SER A 1 89 ? -11.524 11.029 6.061 1.00 39.38 89 SER A N 1
ATOM 687 C CA . SER A 1 89 ? -12.007 11.694 4.840 1.00 39.38 89 SER A CA 1
ATOM 688 C C . SER A 1 89 ? -12.240 13.207 4.990 1.00 39.38 89 SER A C 1
ATOM 690 O O . SER A 1 89 ? -12.591 13.855 4.006 1.00 39.38 89 SER A O 1
ATOM 692 N N . SER A 1 90 ? -12.067 13.782 6.184 1.00 36.56 90 SER A N 1
ATOM 693 C CA . SER A 1 90 ? -12.329 15.202 6.436 1.00 36.56 90 SER A CA 1
ATOM 694 C C . SER A 1 90 ? -11.111 16.125 6.262 1.00 36.56 90 SER A C 1
ATOM 696 O O . SER A 1 90 ? -11.281 17.338 6.372 1.00 36.56 90 SER A O 1
ATOM 698 N N . PHE A 1 91 ? -9.904 15.604 5.989 1.00 45.25 91 PHE A N 1
ATOM 699 C CA . PHE A 1 91 ? -8.677 16.426 5.933 1.00 45.25 91 PHE A CA 1
ATOM 700 C C . PHE A 1 91 ? -8.155 16.769 4.525 1.00 45.25 91 PHE A C 1
ATOM 702 O O . PHE A 1 91 ? -7.347 17.685 4.393 1.00 45.25 91 PHE A O 1
ATOM 709 N N . ILE A 1 92 ? -8.644 16.128 3.457 1.00 42.75 92 ILE A N 1
ATOM 710 C CA . ILE A 1 92 ? -8.270 16.454 2.063 1.00 42.75 92 ILE A CA 1
ATOM 711 C C . ILE A 1 92 ? -9.345 17.360 1.443 1.00 42.75 92 ILE A C 1
ATOM 713 O O . ILE A 1 92 ? -10.042 16.993 0.508 1.00 42.75 92 ILE A O 1
ATOM 717 N N . THR A 1 93 ? -9.561 18.550 1.998 1.00 34.44 93 THR A N 1
ATOM 718 C CA . THR A 1 93 ? -10.191 19.679 1.278 1.00 34.44 93 THR A CA 1
ATOM 719 C C . THR A 1 93 ? -9.755 20.976 1.948 1.00 34.44 93 THR A C 1
ATOM 721 O O . THR A 1 93 ? -10.537 21.653 2.608 1.00 34.44 93 THR A O 1
ATOM 724 N N . LYS A 1 94 ? -8.469 21.300 1.833 1.00 32.16 94 LYS A N 1
ATOM 725 C CA . LYS A 1 94 ? -7.960 22.665 2.003 1.00 32.16 94 LYS A CA 1
ATOM 726 C C . LYS A 1 94 ? -6.616 22.755 1.286 1.00 32.16 94 LYS A C 1
ATOM 728 O O . LYS A 1 94 ? -5.564 22.581 1.890 1.00 32.16 94 LYS A O 1
ATOM 733 N N . ILE A 1 95 ? -6.696 22.950 -0.025 1.00 37.50 95 ILE A N 1
ATOM 734 C CA . ILE A 1 95 ? -5.631 23.543 -0.835 1.00 37.50 95 ILE A CA 1
ATOM 735 C C . ILE A 1 95 ? -6.275 24.731 -1.537 1.00 37.50 95 ILE A C 1
ATOM 737 O O . ILE A 1 95 ? -7.410 24.537 -2.034 1.00 37.50 95 ILE A O 1
#

pLDDT: mean 71.98, std 14.72, range [32.16, 87.88]

Foldseek 3Di:
DAPQPPDDDPCLLQWDAAQPHRDTHHPVSVLVVVVVVDDDDVQWGWDAPDPQKIFIWGDPDPPPPDIDGPGIHRRDDPPCPPVSNVVNVPPPPDD